Protein AF-A0AA42SRY4-F1 (afdb_monomer_lite)

pLDDT: mean 81.57, std 10.04, range [43.62, 95.0]

Sequence (156 aa):
MLKNLSLTLKLSLLPAVALLGLLLFVVYTSVQLAANDARLDTLENNSFPTLEKADAVNFQFSRLPGMLNSAVAAGELATLDEARKVLADIADLQQALQPLTRANQARAGELDDWRQAIARYADNALSASEQLIKGSAGFDDLRPSLDRMASDLEAA

Structure (mmCIF, N/CA/C/O backbone):
data_AF-A0AA42SRY4-F1
#
_entry.id   AF-A0AA42SRY4-F1
#
loop_
_atom_site.group_PDB
_atom_site.id
_atom_site.type_symbol
_atom_site.label_atom_id
_atom_site.label_alt_id
_atom_site.label_comp_id
_atom_site.label_asym_id
_atom_site.label_entity_id
_atom_site.label_seq_id
_atom_site.pdbx_PDB_ins_code
_atom_site.Cartn_x
_atom_site.Cartn_y
_atom_site.Cartn_z
_atom_site.occupancy
_atom_site.B_iso_or_equiv
_atom_site.auth_seq_id
_atom_site.auth_comp_id
_atom_site.auth_asym_id
_atom_site.auth_atom_id
_atom_site.pdbx_PDB_model_num
ATOM 1 N N . MET A 1 1 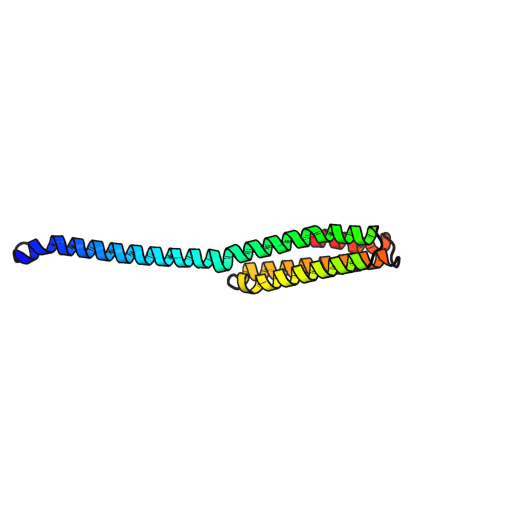? -46.952 -8.342 50.547 1.00 52.34 1 MET A N 1
ATOM 2 C CA . MET A 1 1 ? -46.195 -8.011 51.780 1.00 52.34 1 MET A CA 1
ATOM 3 C C . MET A 1 1 ? -45.811 -6.519 51.891 1.00 52.34 1 MET A C 1
ATOM 5 O O . MET A 1 1 ? -44.854 -6.196 52.571 1.00 52.34 1 MET A O 1
ATOM 9 N N . LEU A 1 2 ? -46.588 -5.579 51.322 1.00 57.81 2 LEU A N 1
ATOM 10 C CA . LEU A 1 2 ? -46.291 -4.126 51.366 1.00 57.81 2 LEU A CA 1
ATOM 11 C C . LEU A 1 2 ? -47.102 -3.345 52.427 1.00 57.81 2 LEU A C 1
ATOM 13 O O . LEU A 1 2 ? -46.989 -2.124 52.541 1.00 57.81 2 LEU A O 1
ATOM 17 N N . LYS A 1 3 ? -47.958 -4.034 53.197 1.00 59.62 3 LYS A N 1
ATOM 18 C CA . LYS A 1 3 ? -48.914 -3.394 54.118 1.00 59.62 3 LYS A CA 1
ATOM 19 C C . LYS A 1 3 ? -48.260 -2.792 55.373 1.00 59.62 3 LYS A C 1
ATOM 21 O O . LYS A 1 3 ? -48.799 -1.816 55.879 1.00 59.62 3 LYS A O 1
ATOM 26 N N . ASN A 1 4 ? -47.075 -3.265 55.778 1.00 66.19 4 ASN A N 1
ATOM 27 C CA . ASN A 1 4 ? -46.402 -2.851 57.023 1.00 66.19 4 ASN A CA 1
ATOM 28 C C . ASN A 1 4 ? -45.227 -1.867 56.820 1.00 66.19 4 ASN A C 1
ATOM 30 O O . ASN A 1 4 ? -44.470 -1.626 57.754 1.00 66.19 4 ASN A O 1
ATOM 34 N N . LEU A 1 5 ? -45.046 -1.301 55.620 1.00 64.94 5 LEU A N 1
ATOM 35 C CA . LEU A 1 5 ? -44.028 -0.267 55.388 1.00 64.94 5 LEU A CA 1
ATOM 36 C C . LEU A 1 5 ? -44.473 1.090 55.960 1.00 64.94 5 LEU A C 1
ATOM 38 O O . LEU A 1 5 ? -45.617 1.504 55.736 1.00 64.94 5 LEU A O 1
ATOM 42 N N . SER A 1 6 ? -43.550 1.794 56.627 1.00 73.38 6 SER A N 1
ATOM 43 C CA . SER A 1 6 ? -43.764 3.149 57.150 1.00 73.38 6 SER A CA 1
ATOM 44 C C . SER A 1 6 ? -44.149 4.127 56.030 1.00 73.38 6 SER A C 1
ATOM 46 O O . SER A 1 6 ? -43.713 3.995 54.883 1.00 73.38 6 SER A O 1
ATOM 48 N N . LEU A 1 7 ? -44.996 5.111 56.350 1.00 74.06 7 LEU A N 1
ATOM 49 C CA . LEU A 1 7 ? -45.528 6.087 55.387 1.00 74.06 7 LEU A CA 1
ATOM 50 C C . LEU A 1 7 ? -44.406 6.826 54.632 1.00 74.06 7 LEU A C 1
ATOM 52 O O . LEU A 1 7 ? -44.512 7.067 53.432 1.00 74.06 7 LEU A O 1
ATOM 56 N N . THR A 1 8 ? -43.297 7.095 55.321 1.00 75.62 8 THR A N 1
ATOM 57 C CA . THR A 1 8 ? -42.084 7.728 54.792 1.00 75.62 8 THR A CA 1
ATOM 58 C C . THR A 1 8 ? -41.428 6.907 53.686 1.00 75.62 8 THR A C 1
ATOM 60 O O . THR A 1 8 ? -41.009 7.467 52.679 1.00 75.62 8 THR A O 1
ATOM 63 N N . LEU A 1 9 ? -41.387 5.578 53.835 1.00 75.38 9 LEU A N 1
ATOM 64 C CA . LEU A 1 9 ? -40.797 4.676 52.844 1.00 75.38 9 LEU A CA 1
ATOM 65 C C . LEU A 1 9 ? -41.689 4.525 51.602 1.00 75.38 9 LEU A C 1
ATOM 67 O O . LEU A 1 9 ? -41.193 4.343 50.496 1.00 75.38 9 LEU A O 1
ATOM 71 N N . LYS A 1 10 ? -43.013 4.643 51.764 1.00 77.44 10 LYS A N 1
ATOM 72 C CA . LYS A 1 10 ? -43.957 4.679 50.634 1.00 77.44 10 LYS A CA 1
ATOM 73 C C . LYS A 1 10 ? -43.839 5.981 49.839 1.00 77.44 10 LYS A C 1
ATOM 75 O O . LYS A 1 10 ? -43.901 5.934 48.615 1.00 77.44 10 LYS A O 1
ATOM 80 N N . LEU A 1 11 ? -43.636 7.117 50.517 1.00 80.62 11 LEU A N 1
ATOM 81 C CA . LEU A 1 11 ? -43.434 8.412 49.858 1.00 80.62 11 LEU A CA 1
ATOM 82 C C . LEU A 1 11 ? -42.064 8.526 49.174 1.00 80.62 11 LEU A C 1
ATOM 84 O O . LEU A 1 11 ? -41.978 9.118 48.102 1.00 80.62 11 LEU A O 1
ATOM 88 N N . SER A 1 12 ? -41.000 7.958 49.754 1.00 84.62 12 SER A N 1
ATOM 89 C CA . SER A 1 12 ? -39.652 8.028 49.171 1.00 84.62 12 SER A CA 1
ATOM 90 C C . SER A 1 12 ? -39.417 7.041 48.023 1.00 84.62 12 SER A C 1
ATOM 92 O O . SER A 1 12 ? -38.455 7.200 47.274 1.00 84.62 12 SER A O 1
ATOM 94 N N . LEU A 1 13 ? -40.299 6.053 47.839 1.00 85.12 13 LEU A N 1
ATOM 95 C CA . LEU A 1 13 ? -40.154 5.019 46.812 1.00 85.12 13 LEU A CA 1
ATOM 96 C C . LEU A 1 13 ? -40.166 5.598 45.390 1.00 85.12 13 LEU A C 1
ATOM 98 O O . LEU A 1 13 ? -39.357 5.215 44.554 1.00 85.12 13 LEU A O 1
ATOM 102 N N . LEU A 1 14 ? -41.072 6.540 45.129 1.00 84.31 14 LEU A N 1
ATOM 103 C CA . LEU A 1 14 ? -41.239 7.186 43.826 1.00 84.31 14 LEU A CA 1
ATOM 104 C C . LEU A 1 14 ? -39.975 7.954 43.389 1.00 84.31 14 LEU A C 1
ATOM 106 O O . LEU A 1 14 ? -39.443 7.648 42.319 1.00 84.31 14 LEU A O 1
ATOM 110 N N . PRO A 1 15 ? -39.428 8.883 44.202 1.00 87.94 15 PRO A N 1
ATOM 111 C CA . PRO A 1 15 ? -38.173 9.549 43.867 1.00 87.94 15 PRO A CA 1
ATOM 112 C C . PRO A 1 15 ? -36.971 8.594 43.872 1.00 87.94 15 PRO A C 1
ATOM 114 O O . PRO A 1 15 ? -36.076 8.763 43.050 1.00 87.94 15 PRO A O 1
ATOM 117 N N . ALA A 1 16 ? -36.950 7.559 44.721 1.00 87.56 16 ALA A N 1
ATOM 118 C CA . ALA A 1 16 ? -35.878 6.562 44.705 1.00 87.56 16 ALA A CA 1
ATOM 119 C C . ALA A 1 16 ? -35.841 5.769 43.388 1.00 87.56 16 ALA A C 1
ATOM 121 O O . ALA A 1 16 ? -34.770 5.591 42.815 1.00 87.56 16 ALA A O 1
ATOM 122 N N . VAL A 1 17 ? -37.000 5.343 42.873 1.00 91.75 17 VAL A N 1
ATOM 123 C CA . VAL A 1 17 ? -37.107 4.663 41.571 1.00 91.75 17 VAL A CA 1
ATOM 124 C C . VAL A 1 17 ? -36.717 5.603 40.430 1.00 91.75 17 VAL A C 1
ATOM 126 O O . VAL A 1 17 ? -36.002 5.183 39.523 1.00 91.75 17 VAL A O 1
ATOM 129 N N . ALA A 1 18 ? -37.119 6.876 40.489 1.00 91.69 18 ALA A N 1
ATOM 130 C CA . ALA A 1 18 ? -36.719 7.874 39.499 1.00 91.69 18 ALA A CA 1
ATOM 131 C C . ALA A 1 18 ? -35.194 8.088 39.475 1.00 91.69 18 ALA A C 1
ATOM 133 O O . ALA A 1 18 ? -34.594 8.104 38.402 1.00 91.69 18 ALA A O 1
ATOM 134 N N . LEU A 1 19 ? -34.553 8.182 40.646 1.00 94.12 19 LEU A N 1
ATOM 135 C CA . LEU A 1 19 ? -33.095 8.281 40.764 1.00 94.12 19 LEU A CA 1
ATOM 136 C C . LEU A 1 19 ? -32.389 7.028 40.237 1.00 94.12 19 LEU A C 1
ATOM 138 O O . LEU A 1 19 ? -31.380 7.140 39.549 1.00 94.12 19 LEU A O 1
ATOM 142 N N . LEU A 1 20 ? -32.934 5.843 40.515 1.00 93.31 20 LEU A N 1
ATOM 143 C CA . LEU A 1 20 ? -32.408 4.578 39.998 1.00 93.31 20 LEU A CA 1
ATOM 144 C C . LEU A 1 20 ? -32.498 4.510 38.469 1.00 93.31 20 LEU A C 1
ATOM 146 O O . LEU A 1 20 ? -31.530 4.135 37.813 1.00 93.31 20 LEU A O 1
ATOM 150 N N . GLY A 1 21 ? -33.635 4.919 37.899 1.00 92.00 21 GLY A N 1
ATOM 151 C CA . GLY A 1 21 ? -33.826 5.000 36.452 1.00 92.00 21 GLY A CA 1
ATOM 152 C C . GLY A 1 21 ? -32.872 5.996 35.795 1.00 92.00 21 GLY A C 1
ATOM 153 O O . GLY A 1 21 ? -32.255 5.672 34.783 1.00 92.00 21 GLY A O 1
ATOM 154 N N . LEU A 1 22 ? -32.687 7.170 36.405 1.00 94.44 22 LEU A N 1
ATOM 155 C CA . LEU A 1 22 ? -31.712 8.162 35.952 1.00 94.44 22 LEU A CA 1
ATOM 156 C C . LEU A 1 22 ? -30.287 7.595 35.977 1.00 94.44 22 LEU A C 1
ATOM 158 O O . LEU A 1 22 ? -29.549 7.752 35.011 1.00 94.44 22 LEU A O 1
ATOM 162 N N . LEU A 1 23 ? -29.907 6.908 37.055 1.00 95.00 23 LEU A N 1
ATOM 163 C CA . LEU A 1 23 ? -28.573 6.331 37.204 1.00 95.00 23 LEU A CA 1
ATOM 164 C C . LEU A 1 23 ? -28.315 5.252 36.145 1.00 95.00 23 LEU A C 1
ATOM 166 O O . LEU A 1 23 ? -27.280 5.282 35.482 1.00 95.00 23 LEU A O 1
ATOM 170 N N . LEU A 1 24 ? -29.278 4.353 35.921 1.00 93.38 24 LEU A N 1
ATOM 171 C CA . LEU A 1 24 ? -29.200 3.348 34.857 1.00 93.38 24 LEU A CA 1
ATOM 172 C C . LEU A 1 24 ? -29.102 3.987 33.469 1.00 93.38 24 LEU A C 1
ATOM 174 O O . LEU A 1 24 ? -28.278 3.562 32.663 1.00 93.38 24 LEU A O 1
ATOM 178 N N . PHE A 1 25 ? -29.898 5.024 33.201 1.00 92.62 25 PHE A N 1
ATOM 179 C CA . PHE A 1 25 ? -29.857 5.752 31.936 1.00 92.62 25 PHE A CA 1
ATOM 180 C C . PHE A 1 25 ? -28.493 6.411 31.699 1.00 92.62 25 PHE A C 1
ATOM 182 O O . PHE A 1 25 ? -27.928 6.274 30.615 1.00 92.62 25 PHE A O 1
ATOM 189 N N . VAL A 1 26 ? -27.928 7.074 32.711 1.00 92.75 26 VAL A N 1
ATOM 190 C CA . VAL A 1 26 ? -26.607 7.713 32.622 1.00 92.75 26 VAL A CA 1
ATOM 191 C C . VAL A 1 26 ? -25.513 6.675 32.388 1.00 92.75 26 VAL A C 1
ATOM 193 O O . VAL A 1 26 ? -24.686 6.866 31.501 1.00 92.75 26 VAL A O 1
ATOM 196 N N . VAL A 1 27 ? -25.521 5.560 33.125 1.00 91.62 27 VAL A N 1
ATOM 197 C CA . VAL A 1 27 ? -24.535 4.482 32.942 1.00 91.62 27 VAL A CA 1
ATOM 198 C C . VAL A 1 27 ? -24.632 3.892 31.538 1.00 91.62 27 VAL A C 1
ATOM 200 O O . VAL A 1 27 ? -23.618 3.795 30.852 1.00 91.62 27 VAL A O 1
ATOM 203 N N . TYR A 1 28 ? -25.841 3.549 31.088 1.00 91.88 28 TYR A N 1
ATOM 204 C CA . TYR A 1 28 ? -26.062 3.006 29.749 1.00 91.88 28 TYR A CA 1
ATOM 205 C C . TYR A 1 28 ? -25.574 3.968 28.661 1.00 91.88 28 TYR A C 1
ATOM 207 O O . TYR A 1 28 ? -24.812 3.576 27.779 1.00 91.88 28 TYR A O 1
ATOM 215 N N . THR A 1 29 ? -25.954 5.243 28.760 1.00 87.38 29 THR A N 1
ATOM 216 C CA . THR A 1 29 ? -25.566 6.269 27.785 1.00 87.38 29 THR A CA 1
ATOM 217 C C . THR A 1 29 ? -24.055 6.494 27.790 1.00 87.38 29 THR A C 1
ATOM 219 O O . THR A 1 29 ? -23.460 6.601 26.726 1.00 87.38 29 THR A O 1
ATOM 222 N N . SER A 1 30 ? -23.417 6.500 28.963 1.00 84.44 30 SER A N 1
ATOM 223 C CA . SER A 1 30 ? -21.966 6.673 29.100 1.00 84.44 30 SER A CA 1
ATOM 224 C C . SER A 1 30 ? -21.184 5.522 28.456 1.00 84.44 30 SER A C 1
ATOM 226 O O . SER A 1 30 ? -20.250 5.757 27.692 1.00 84.44 30 SER A O 1
ATOM 228 N N . VAL A 1 31 ? -21.617 4.273 28.672 1.00 84.62 31 VAL A N 1
ATOM 229 C CA . VAL A 1 31 ? -21.027 3.097 28.005 1.00 84.62 31 VAL A CA 1
ATOM 230 C C . VAL A 1 31 ? -21.211 3.179 26.489 1.00 84.62 31 VAL A C 1
ATOM 232 O O . VAL A 1 31 ? -20.280 2.894 25.736 1.00 84.62 31 VAL A O 1
ATOM 235 N N . GLN A 1 32 ? -22.394 3.592 26.031 1.00 81.94 32 GLN A N 1
ATOM 236 C CA . GLN A 1 32 ? -22.676 3.713 24.604 1.00 81.94 32 GLN A CA 1
ATOM 237 C C . GLN A 1 32 ? -21.838 4.812 23.942 1.00 81.94 32 GLN A C 1
ATOM 239 O O . GLN A 1 32 ? -21.374 4.625 22.817 1.00 81.94 32 GLN A O 1
ATOM 244 N N . LEU A 1 33 ? -21.625 5.931 24.637 1.00 77.00 33 LEU A N 1
ATOM 245 C CA . LEU A 1 33 ? -20.815 7.046 24.157 1.00 77.00 33 LEU A CA 1
ATOM 246 C C . LEU A 1 33 ? -19.340 6.641 24.058 1.00 77.00 33 LEU A C 1
ATOM 248 O O . LEU A 1 33 ? -18.743 6.803 23.000 1.00 77.00 33 LEU A O 1
ATOM 252 N N . ALA A 1 34 ? -18.804 5.978 25.088 1.00 70.81 34 ALA A N 1
ATOM 253 C CA . ALA A 1 34 ? -17.436 5.457 25.083 1.00 70.81 34 ALA A CA 1
ATOM 254 C C . ALA A 1 34 ? -17.191 4.439 23.952 1.00 70.81 34 ALA A C 1
ATOM 256 O O . ALA A 1 34 ? -16.136 4.439 23.318 1.00 70.81 34 ALA A O 1
ATOM 257 N N . ALA A 1 35 ? -18.176 3.585 23.657 1.00 72.38 35 ALA A N 1
ATOM 258 C CA . ALA A 1 35 ? -18.096 2.659 22.528 1.00 72.38 35 ALA A CA 1
ATOM 259 C C . ALA A 1 35 ? -18.109 3.379 21.169 1.00 72.38 35 ALA A C 1
ATOM 261 O O . ALA A 1 35 ? -17.532 2.878 20.204 1.00 72.38 35 ALA A O 1
ATOM 262 N N . ASN A 1 36 ? -18.777 4.530 21.077 1.00 70.69 36 ASN A N 1
ATOM 263 C CA . ASN A 1 36 ? -18.827 5.331 19.860 1.00 70.69 36 ASN A CA 1
ATOM 264 C C . ASN A 1 36 ? -17.520 6.108 19.649 1.00 70.69 36 ASN A C 1
ATOM 266 O O . ASN A 1 36 ? -16.991 6.103 18.540 1.00 70.69 36 ASN A O 1
ATOM 270 N N . ASP A 1 37 ? -16.958 6.673 20.718 1.00 65.38 37 ASP A N 1
ATOM 271 C CA . ASP A 1 37 ? -15.652 7.339 20.694 1.00 65.38 37 ASP A CA 1
ATOM 272 C C . ASP A 1 37 ? -14.550 6.370 20.247 1.00 65.38 37 ASP A C 1
ATOM 274 O O . ASP A 1 37 ? -13.776 6.689 19.350 1.00 65.38 37 ASP A O 1
ATOM 278 N N . ALA A 1 38 ? -14.545 5.135 20.762 1.00 68.12 38 ALA A N 1
ATOM 279 C CA . ALA A 1 38 ? -13.597 4.103 20.332 1.00 68.12 38 ALA A CA 1
ATOM 280 C C . ALA A 1 38 ? -13.724 3.743 18.835 1.00 68.12 38 ALA A C 1
ATOM 282 O O . ALA A 1 38 ? -12.731 3.435 18.169 1.00 68.12 38 ALA A O 1
ATOM 283 N N . ARG A 1 39 ? -14.945 3.777 18.280 1.00 66.94 39 ARG A N 1
ATOM 284 C CA . ARG A 1 39 ? -15.172 3.550 16.843 1.00 66.94 39 ARG A CA 1
ATOM 285 C C . ARG A 1 39 ? -14.674 4.716 16.001 1.00 66.94 39 ARG A C 1
ATOM 287 O O . ARG A 1 39 ? -14.068 4.466 14.965 1.00 66.94 39 ARG A O 1
ATOM 294 N N . LEU A 1 40 ? -14.929 5.951 16.431 1.00 69.62 40 LEU A N 1
ATOM 295 C CA . LEU A 1 40 ? -14.451 7.154 15.748 1.00 69.62 40 LEU A C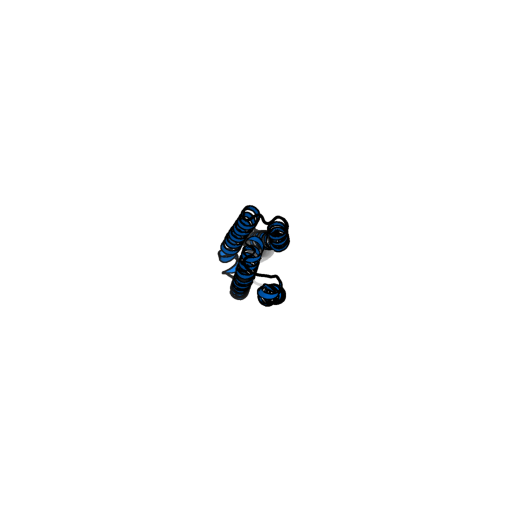A 1
ATOM 296 C C . LEU A 1 40 ? -12.922 7.213 15.748 1.00 69.62 40 LEU A C 1
ATOM 298 O O . LEU A 1 40 ? -12.337 7.408 14.689 1.00 69.62 40 LEU A O 1
ATOM 302 N N . ASP A 1 41 ? -12.292 6.909 16.882 1.00 73.56 41 ASP A N 1
ATOM 303 C CA . ASP A 1 41 ? -10.835 6.829 17.019 1.00 73.56 41 ASP A CA 1
ATOM 304 C C . ASP A 1 41 ? -10.223 5.782 16.071 1.00 73.56 41 ASP A C 1
ATOM 306 O O . ASP A 1 41 ? -9.271 6.052 15.342 1.00 73.56 41 ASP A O 1
ATOM 310 N N . THR A 1 42 ? -10.837 4.597 15.974 1.00 69.31 42 THR A N 1
ATOM 311 C CA . THR A 1 42 ? -10.407 3.557 15.018 1.00 69.31 42 THR A CA 1
ATOM 312 C C . THR A 1 42 ? -10.590 3.995 13.556 1.00 69.31 42 THR A C 1
ATOM 314 O O . THR A 1 42 ? -9.821 3.604 12.668 1.00 69.31 42 THR A O 1
ATOM 317 N N . LEU A 1 43 ? -11.627 4.784 13.272 1.00 58.53 43 LEU A N 1
ATOM 318 C CA . LEU A 1 43 ? -11.900 5.280 11.928 1.00 58.53 43 LEU A CA 1
ATOM 319 C C . LEU A 1 43 ? -10.864 6.337 11.522 1.00 58.53 43 LEU A C 1
ATOM 321 O O . LEU A 1 43 ? -10.267 6.214 10.454 1.00 58.53 43 LEU A O 1
ATOM 325 N N . GLU A 1 44 ? -10.618 7.309 12.401 1.00 65.06 44 GLU A N 1
ATOM 326 C CA . GLU A 1 44 ? -9.677 8.418 12.226 1.00 65.06 44 GLU A CA 1
ATOM 327 C C . GLU A 1 44 ? -8.225 7.941 12.149 1.00 65.06 44 GLU A C 1
ATOM 329 O O . GLU A 1 44 ? -7.509 8.298 11.218 1.00 65.06 44 GLU A O 1
ATOM 334 N N . ASN A 1 45 ? -7.800 7.080 13.074 1.00 75.88 45 ASN A N 1
ATOM 335 C CA . ASN A 1 45 ? -6.385 6.742 13.235 1.00 75.88 45 ASN A CA 1
ATOM 336 C C . ASN A 1 45 ? -5.947 5.473 12.499 1.00 75.88 45 ASN A C 1
ATOM 338 O O . ASN A 1 45 ? -4.753 5.173 12.447 1.00 75.88 45 ASN A O 1
ATOM 342 N N . ASN A 1 46 ? -6.881 4.715 11.920 1.00 74.94 46 ASN A N 1
ATOM 343 C CA . ASN A 1 46 ? -6.546 3.481 11.214 1.00 74.94 46 ASN A CA 1
ATOM 344 C C . ASN A 1 46 ? -7.237 3.374 9.851 1.00 74.94 46 ASN A C 1
ATOM 346 O O . ASN A 1 46 ? -6.569 3.250 8.825 1.00 74.94 46 ASN A O 1
ATOM 350 N N . SER A 1 47 ? -8.567 3.484 9.801 1.00 76.38 47 SER A N 1
ATOM 351 C CA . SER A 1 47 ? -9.320 3.189 8.571 1.00 76.38 47 SER A CA 1
ATOM 352 C C . SER A 1 47 ? -9.129 4.236 7.468 1.00 76.38 47 SER A C 1
ATOM 354 O O . SER A 1 47 ? -8.828 3.860 6.335 1.00 76.38 47 SER A O 1
ATOM 356 N N . PHE A 1 48 ? -9.259 5.531 7.784 1.00 78.81 48 PHE A N 1
ATOM 357 C CA . PHE A 1 48 ? -9.052 6.604 6.802 1.00 78.81 48 PHE A CA 1
ATOM 358 C C . PHE A 1 48 ? -7.606 6.667 6.287 1.00 78.81 48 PHE A C 1
ATOM 360 O O . PHE A 1 48 ? -7.433 6.629 5.068 1.00 78.81 48 PHE A O 1
ATOM 367 N N . PRO A 1 49 ? -6.566 6.650 7.148 1.00 80.81 49 PRO A N 1
ATOM 368 C CA . PRO A 1 49 ? -5.180 6.658 6.683 1.00 80.81 49 PRO A CA 1
ATOM 369 C C . PRO A 1 49 ? -4.821 5.424 5.851 1.00 80.81 49 PRO A C 1
ATOM 371 O O . PRO A 1 49 ? -4.020 5.520 4.924 1.00 80.81 49 PRO A O 1
ATOM 374 N N . THR A 1 50 ? -5.406 4.258 6.159 1.00 80.38 50 THR A N 1
ATOM 375 C CA . THR A 1 50 ? -5.205 3.041 5.355 1.00 80.38 50 THR A CA 1
ATOM 376 C C . THR A 1 50 ? -5.766 3.222 3.951 1.00 80.38 50 THR A C 1
ATOM 378 O O . THR A 1 50 ? -5.084 2.906 2.979 1.00 80.38 50 THR A O 1
ATOM 381 N N . LEU A 1 51 ? -6.992 3.738 3.838 1.00 83.62 51 LEU A N 1
ATOM 382 C CA . LEU A 1 51 ? -7.648 3.936 2.548 1.00 83.62 51 LEU A CA 1
ATOM 383 C C . LEU A 1 51 ? -6.919 4.984 1.701 1.00 83.62 51 LEU A C 1
ATOM 385 O O . LEU A 1 51 ? -6.638 4.729 0.537 1.00 83.62 51 LEU A O 1
ATOM 389 N N . GLU A 1 52 ? -6.554 6.119 2.298 1.00 84.69 52 GLU A N 1
ATOM 390 C CA . GLU A 1 52 ? -5.804 7.183 1.622 1.00 84.69 52 GLU A CA 1
ATOM 391 C C . GLU A 1 52 ? -4.468 6.671 1.064 1.00 84.69 52 GLU A C 1
ATOM 393 O O . GLU A 1 52 ? -4.140 6.893 -0.100 1.00 84.69 52 GLU A O 1
ATOM 398 N N . LYS A 1 53 ? -3.698 5.936 1.876 1.00 85.38 53 LYS A N 1
ATOM 399 C CA . LYS A 1 53 ? -2.400 5.398 1.451 1.00 85.38 53 LYS A CA 1
ATOM 400 C C . LYS A 1 53 ? -2.542 4.299 0.402 1.00 85.38 53 LYS A C 1
ATOM 402 O O . LYS A 1 53 ? -1.728 4.247 -0.516 1.00 85.38 53 LYS A O 1
ATOM 407 N N . ALA A 1 54 ? -3.552 3.439 0.517 1.00 84.62 54 ALA A N 1
ATOM 408 C CA . ALA A 1 54 ? -3.824 2.409 -0.482 1.00 84.62 54 ALA A CA 1
ATOM 409 C C . ALA A 1 54 ? -4.214 3.024 -1.835 1.00 84.62 54 ALA A C 1
ATOM 411 O O . ALA A 1 54 ? -3.709 2.595 -2.872 1.00 84.62 54 ALA A O 1
ATOM 412 N N . ASP A 1 55 ? -5.043 4.070 -1.828 1.00 85.31 55 ASP A N 1
ATOM 413 C CA . ASP A 1 55 ? -5.420 4.787 -3.048 1.00 85.31 55 ASP A CA 1
ATOM 414 C C . ASP A 1 55 ? -4.214 5.499 -3.680 1.00 85.31 55 ASP A C 1
ATOM 416 O O . ASP A 1 55 ? -3.998 5.417 -4.890 1.00 85.31 55 ASP A O 1
ATOM 420 N N . ALA A 1 56 ? -3.343 6.096 -2.859 1.00 88.38 56 ALA A N 1
ATOM 421 C CA . ALA A 1 56 ? -2.092 6.682 -3.330 1.00 88.38 56 ALA A CA 1
ATOM 422 C C . ALA A 1 56 ? -1.174 5.644 -4.003 1.00 88.38 56 ALA A C 1
ATOM 424 O O . ALA A 1 56 ? -0.617 5.927 -5.065 1.00 88.38 56 ALA A O 1
ATOM 425 N N . VAL A 1 57 ? -1.041 4.438 -3.433 1.00 86.75 57 VAL A N 1
ATOM 426 C CA . VAL A 1 57 ? -0.288 3.329 -4.052 1.00 86.75 57 VAL A CA 1
ATOM 427 C C . VAL A 1 57 ? -0.890 2.961 -5.405 1.00 86.75 57 VAL A C 1
ATOM 429 O O . VAL A 1 57 ? -0.160 2.880 -6.391 1.00 86.75 57 VAL A O 1
ATOM 432 N N . ASN A 1 58 ? -2.211 2.785 -5.471 1.00 87.38 58 ASN A N 1
ATOM 433 C CA . ASN A 1 58 ? -2.903 2.418 -6.703 1.00 87.38 58 ASN A CA 1
ATOM 434 C C . ASN A 1 58 ? -2.717 3.481 -7.799 1.00 87.38 58 ASN A C 1
ATOM 436 O O . ASN A 1 58 ? -2.343 3.171 -8.932 1.00 87.38 58 ASN A O 1
ATOM 440 N N . PHE A 1 59 ? -2.893 4.755 -7.449 1.00 88.38 59 PHE A N 1
ATOM 441 C CA . PHE A 1 59 ? -2.686 5.863 -8.372 1.00 88.38 59 PHE A CA 1
ATOM 442 C C . PHE A 1 59 ? -1.241 5.923 -8.884 1.00 88.38 59 PHE A C 1
ATOM 444 O O . PHE A 1 59 ? -1.021 6.033 -10.090 1.00 88.38 59 PHE A O 1
ATOM 451 N N . GLN A 1 60 ? -0.249 5.801 -7.999 1.00 88.06 60 GLN A N 1
ATOM 452 C CA . GLN A 1 60 ? 1.166 5.793 -8.379 1.00 88.06 60 GLN A CA 1
ATOM 453 C C . GLN A 1 60 ? 1.494 4.624 -9.313 1.00 88.06 60 GLN A C 1
ATOM 455 O O . GLN A 1 60 ? 2.082 4.825 -10.377 1.00 88.06 60 GLN A O 1
ATOM 460 N N . PHE A 1 61 ? 1.045 3.420 -8.957 1.00 87.94 61 PHE A N 1
ATOM 461 C CA . PHE A 1 61 ? 1.279 2.217 -9.744 1.00 87.94 61 PHE A CA 1
ATOM 462 C C . PHE A 1 61 ? 0.635 2.298 -11.134 1.00 87.94 61 PHE A C 1
ATOM 464 O O . PHE A 1 61 ? 1.283 1.966 -12.124 1.00 87.94 61 PHE A O 1
ATOM 471 N N . SER A 1 62 ? -0.583 2.841 -11.247 1.00 87.75 62 SER A N 1
ATOM 472 C CA . SER A 1 62 ? -1.288 2.966 -12.533 1.00 87.75 62 SER A CA 1
ATOM 473 C C . SER A 1 62 ? -0.558 3.835 -13.570 1.00 87.75 62 SER A C 1
ATOM 475 O O . SER A 1 62 ? -0.773 3.688 -14.774 1.00 87.75 62 SER A O 1
ATOM 477 N N . ARG A 1 63 ? 0.331 4.733 -13.121 1.00 88.38 63 ARG A N 1
ATOM 478 C CA . ARG A 1 63 ? 1.120 5.614 -13.997 1.00 88.38 63 ARG A CA 1
ATOM 479 C C . ARG A 1 63 ? 2.389 4.952 -14.520 1.00 88.38 63 ARG A C 1
ATOM 481 O O . ARG A 1 63 ? 2.883 5.335 -15.582 1.00 88.38 63 ARG A O 1
ATOM 488 N N . LEU A 1 64 ? 2.897 3.949 -13.807 1.00 87.94 64 LEU A N 1
ATOM 489 C CA . LEU A 1 64 ? 4.180 3.316 -14.090 1.00 87.94 64 LEU A CA 1
ATOM 490 C C . LEU A 1 64 ? 4.261 2.697 -15.503 1.00 87.94 64 LEU A C 1
ATOM 492 O O . LEU A 1 64 ? 5.241 2.978 -16.193 1.00 87.94 64 LEU A O 1
ATOM 496 N N . PRO A 1 65 ? 3.255 1.947 -16.009 1.00 86.06 65 PRO A N 1
ATOM 497 C CA . PRO A 1 65 ? 3.294 1.420 -17.378 1.00 86.06 65 PRO A CA 1
ATOM 498 C C . PRO A 1 65 ? 3.429 2.523 -18.438 1.00 86.06 65 PRO A C 1
ATOM 500 O O . PRO A 1 65 ? 4.196 2.387 -19.390 1.00 86.06 65 PRO A O 1
ATOM 503 N N . GLY A 1 66 ? 2.719 3.642 -18.254 1.00 85.56 66 GLY A N 1
ATOM 504 C CA . GLY A 1 66 ? 2.779 4.789 -19.161 1.00 85.56 66 GLY A CA 1
ATOM 505 C C . GLY A 1 66 ? 4.156 5.454 -19.171 1.00 85.56 66 GLY A C 1
ATOM 506 O O . GLY A 1 66 ? 4.677 5.773 -20.240 1.00 85.56 66 GLY A O 1
ATOM 507 N N . MET A 1 67 ? 4.775 5.604 -17.996 1.00 87.81 67 MET A N 1
ATOM 508 C CA . MET A 1 67 ? 6.128 6.155 -17.864 1.00 87.81 67 MET A CA 1
ATOM 509 C C . MET A 1 67 ? 7.179 5.261 -18.523 1.00 87.81 67 MET A C 1
ATOM 511 O O . MET A 1 67 ? 8.029 5.760 -19.257 1.00 87.81 67 MET A O 1
ATOM 515 N N . LEU A 1 68 ? 7.095 3.943 -18.322 1.00 87.38 68 LEU A N 1
ATOM 516 C CA . LEU A 1 68 ? 8.014 2.983 -18.938 1.00 87.38 68 LEU A CA 1
ATOM 517 C C . LEU A 1 68 ? 7.890 2.978 -20.464 1.00 87.38 68 LEU A C 1
ATOM 519 O O . LEU A 1 68 ? 8.898 3.047 -21.164 1.00 87.38 68 LEU A O 1
ATOM 523 N N . ASN A 1 69 ? 6.662 2.988 -20.989 1.00 87.19 69 ASN A N 1
ATOM 524 C CA . ASN A 1 69 ? 6.436 3.080 -22.428 1.00 87.19 69 ASN A CA 1
ATOM 525 C C . ASN A 1 69 ? 6.981 4.396 -23.009 1.00 87.19 69 ASN A C 1
ATOM 527 O O . ASN A 1 69 ? 7.613 4.392 -24.063 1.00 87.19 69 ASN A O 1
ATOM 531 N N . SER A 1 70 ? 6.788 5.517 -22.305 1.00 86.62 70 SER A N 1
ATOM 532 C CA . SER A 1 70 ? 7.356 6.807 -22.707 1.00 86.62 70 SER A CA 1
ATOM 533 C C . SER A 1 70 ? 8.887 6.790 -22.701 1.00 86.62 70 SER A C 1
ATOM 535 O O . SER A 1 70 ? 9.494 7.316 -23.630 1.00 86.62 70 SER A O 1
ATOM 537 N N . ALA A 1 71 ? 9.515 6.174 -21.694 1.00 87.06 71 ALA A N 1
ATOM 538 C CA . ALA A 1 71 ? 10.970 6.057 -21.600 1.00 87.06 71 ALA A CA 1
ATOM 539 C C . ALA A 1 71 ? 11.550 5.242 -22.765 1.00 87.06 71 ALA A C 1
ATOM 541 O O . ALA A 1 71 ? 12.535 5.646 -23.379 1.00 87.06 71 ALA A O 1
ATOM 542 N N . VAL A 1 72 ? 10.904 4.123 -23.108 1.00 86.69 72 VAL A N 1
ATOM 543 C CA . VAL A 1 72 ? 11.287 3.284 -24.252 1.00 86.69 72 VAL A CA 1
ATOM 544 C C . VAL A 1 72 ? 11.095 4.027 -25.573 1.00 86.69 72 VAL A C 1
ATOM 546 O O . VAL A 1 72 ? 11.996 4.016 -26.406 1.00 86.69 72 VAL A O 1
ATOM 549 N N . ALA A 1 73 ? 9.958 4.701 -25.763 1.00 85.94 73 ALA A N 1
ATOM 550 C CA . ALA A 1 73 ? 9.663 5.436 -26.993 1.00 85.94 73 ALA A CA 1
ATOM 551 C C . ALA A 1 73 ? 10.612 6.625 -27.220 1.00 85.94 73 ALA A C 1
ATOM 553 O O . ALA A 1 73 ? 10.991 6.896 -28.358 1.00 85.94 73 ALA A O 1
ATOM 554 N N . ALA A 1 74 ? 11.001 7.321 -26.148 1.00 86.62 74 ALA A N 1
ATOM 555 C CA . ALA A 1 74 ? 11.965 8.417 -26.201 1.00 86.62 74 ALA A CA 1
ATOM 556 C C . ALA A 1 74 ? 13.424 7.930 -26.271 1.00 86.62 74 ALA A C 1
ATOM 558 O O . ALA A 1 74 ? 14.299 8.678 -26.702 1.00 86.62 74 ALA A O 1
ATOM 559 N N . GLY A 1 75 ? 13.703 6.690 -25.853 1.00 84.44 75 GLY A N 1
ATOM 560 C CA . GLY A 1 75 ? 15.069 6.181 -25.713 1.00 84.44 75 GLY A CA 1
ATOM 561 C C . GLY A 1 75 ? 15.847 6.857 -24.576 1.00 84.44 75 GLY A C 1
ATOM 562 O O . GLY A 1 75 ? 17.077 6.867 -24.582 1.00 84.44 75 GLY A O 1
ATOM 563 N N . GLU A 1 76 ? 15.150 7.453 -23.606 1.00 87.38 76 GLU A N 1
ATOM 564 C CA . GLU A 1 76 ? 15.751 8.269 -22.553 1.00 87.38 76 GLU A CA 1
ATOM 565 C C . GLU A 1 76 ? 15.880 7.481 -21.244 1.00 87.38 76 GLU A C 1
ATOM 567 O O . GLU A 1 76 ? 14.904 7.225 -20.535 1.00 87.38 76 GLU A O 1
ATOM 572 N N . LEU A 1 77 ? 17.120 7.149 -20.867 1.00 85.75 77 LEU A N 1
ATOM 573 C CA . LEU A 1 77 ? 17.410 6.507 -19.576 1.00 85.75 77 LEU A CA 1
ATOM 574 C C . LEU A 1 77 ? 17.015 7.389 -18.378 1.00 85.75 77 LEU A C 1
ATOM 576 O O . LEU A 1 77 ? 16.657 6.864 -17.330 1.00 85.75 77 LEU A O 1
ATOM 580 N N . ALA A 1 78 ? 17.013 8.716 -18.535 1.00 86.38 78 ALA A N 1
ATOM 581 C CA . ALA A 1 78 ? 16.594 9.638 -17.480 1.00 86.38 78 ALA A CA 1
ATOM 582 C C . ALA A 1 78 ? 15.106 9.473 -17.107 1.00 86.38 78 ALA A C 1
ATOM 584 O O . ALA A 1 78 ? 14.756 9.534 -15.929 1.00 86.38 78 ALA A O 1
ATOM 585 N N . THR A 1 79 ? 14.233 9.205 -18.085 1.00 86.25 79 THR A N 1
ATOM 586 C CA . THR A 1 79 ? 12.810 8.909 -17.844 1.00 86.25 79 THR A CA 1
ATOM 587 C C . THR A 1 79 ? 12.634 7.556 -17.150 1.00 86.25 79 THR A C 1
ATOM 589 O O . THR A 1 79 ? 11.753 7.390 -16.306 1.00 86.25 79 THR A O 1
ATOM 592 N N . LEU A 1 80 ? 13.508 6.587 -17.449 1.00 88.06 80 LEU A N 1
ATOM 593 C CA . LEU A 1 80 ? 13.540 5.303 -16.748 1.00 88.06 80 LEU A CA 1
ATOM 594 C C . LEU A 1 80 ? 13.946 5.475 -15.272 1.00 88.06 80 LEU A C 1
ATOM 596 O O . LEU A 1 80 ? 13.364 4.836 -14.396 1.00 88.06 80 LEU A O 1
ATOM 600 N N . ASP A 1 81 ? 14.892 6.369 -14.975 1.00 89.19 81 ASP A N 1
ATOM 601 C CA . ASP A 1 81 ? 15.266 6.710 -13.596 1.00 89.19 81 ASP A CA 1
ATOM 602 C C . ASP A 1 81 ? 14.121 7.390 -12.830 1.00 89.19 81 ASP A C 1
ATOM 604 O O . ASP A 1 81 ? 13.973 7.192 -11.623 1.00 89.19 81 ASP A O 1
ATOM 608 N N . GLU A 1 82 ? 13.271 8.160 -13.509 1.00 90.12 82 GLU A N 1
ATOM 609 C CA . GLU A 1 82 ? 12.062 8.726 -12.905 1.00 90.12 82 GLU A CA 1
ATOM 610 C C . GLU A 1 82 ? 11.044 7.636 -12.538 1.00 90.12 82 GLU A C 1
ATOM 612 O O . GLU A 1 82 ? 10.495 7.651 -11.436 1.00 90.12 82 GLU A O 1
ATOM 617 N N . ALA A 1 83 ? 10.870 6.623 -13.393 1.00 89.31 83 ALA A N 1
ATOM 618 C CA . ALA A 1 83 ? 10.046 5.455 -13.076 1.00 89.31 83 ALA A CA 1
ATOM 619 C C . ALA A 1 83 ? 10.583 4.677 -11.855 1.00 89.31 83 ALA A C 1
ATOM 621 O O . ALA A 1 83 ? 9.801 4.223 -11.017 1.00 89.31 83 ALA A O 1
ATOM 622 N N . ARG A 1 84 ? 11.914 4.580 -11.693 1.00 90.31 84 ARG A N 1
ATOM 623 C CA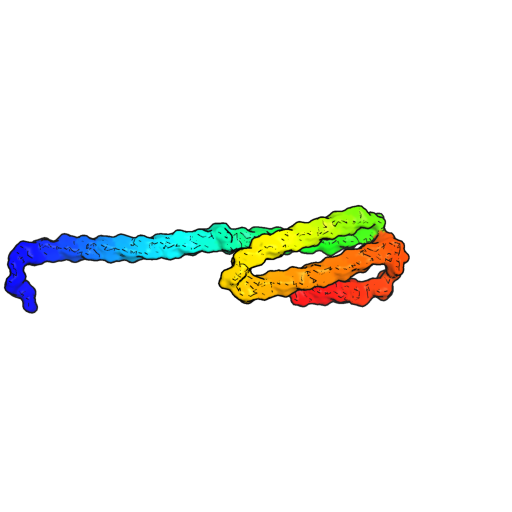 . ARG A 1 84 ? 12.538 3.991 -10.489 1.00 90.31 84 ARG A CA 1
ATOM 624 C C . ARG A 1 84 ? 12.221 4.785 -9.218 1.00 90.31 84 ARG A C 1
ATOM 626 O O . ARG A 1 84 ? 12.022 4.179 -8.169 1.00 90.31 84 ARG A O 1
ATOM 633 N N . LYS A 1 85 ? 12.148 6.118 -9.296 1.00 92.19 85 LYS A N 1
ATOM 634 C CA . LYS A 1 85 ? 11.758 6.960 -8.150 1.00 92.19 85 LYS A CA 1
ATOM 635 C C . LYS A 1 85 ? 10.304 6.731 -7.753 1.00 92.19 85 LYS A C 1
ATOM 637 O O . LYS A 1 85 ? 10.037 6.529 -6.578 1.00 92.19 85 LYS A O 1
ATOM 642 N N . VAL A 1 86 ? 9.392 6.660 -8.724 1.00 91.00 86 VAL A N 1
ATOM 643 C CA . VAL A 1 86 ? 7.976 6.348 -8.457 1.00 91.00 86 VAL A CA 1
ATOM 644 C C . VAL A 1 86 ? 7.821 4.993 -7.760 1.00 91.00 86 VAL A C 1
ATOM 646 O O . VAL A 1 86 ? 7.008 4.851 -6.852 1.00 91.00 86 VAL A O 1
ATOM 649 N N . LEU A 1 87 ? 8.631 4.000 -8.130 1.00 91.12 87 LEU A N 1
ATOM 650 C CA . LEU A 1 87 ? 8.656 2.706 -7.444 1.00 91.12 87 LEU A CA 1
ATOM 651 C C . LEU A 1 87 ? 9.155 2.792 -5.997 1.00 91.12 87 LEU A C 1
ATOM 653 O O . LEU A 1 87 ? 8.603 2.114 -5.131 1.00 91.12 87 LEU A O 1
ATOM 657 N N . ALA A 1 88 ? 10.157 3.628 -5.724 1.00 91.62 88 ALA A N 1
ATOM 658 C CA . ALA A 1 88 ? 10.599 3.892 -4.357 1.00 91.62 88 ALA A CA 1
ATOM 659 C C . ALA A 1 88 ? 9.488 4.568 -3.533 1.00 91.62 88 ALA A C 1
ATOM 661 O O . ALA A 1 88 ? 9.200 4.122 -2.425 1.00 91.62 88 ALA A O 1
ATOM 662 N N . ASP A 1 89 ? 8.784 5.548 -4.108 1.00 91.50 89 ASP A N 1
ATOM 663 C CA . ASP A 1 89 ? 7.646 6.206 -3.454 1.00 91.50 89 ASP A CA 1
ATOM 664 C C . ASP A 1 89 ? 6.512 5.209 -3.138 1.00 91.50 89 ASP A C 1
ATOM 666 O O . ASP A 1 89 ? 5.899 5.261 -2.069 1.00 91.50 89 ASP A O 1
ATOM 670 N N . ILE A 1 90 ? 6.232 4.268 -4.050 1.00 89.62 90 ILE A N 1
ATOM 671 C CA . ILE A 1 90 ? 5.264 3.184 -3.818 1.00 89.62 90 ILE A CA 1
ATOM 672 C C . ILE A 1 90 ? 5.711 2.303 -2.646 1.00 89.62 90 ILE A C 1
ATOM 674 O O . ILE A 1 90 ? 4.890 1.977 -1.785 1.00 89.62 90 ILE A O 1
ATOM 678 N N . ALA A 1 91 ? 6.993 1.936 -2.586 1.00 89.75 91 ALA A N 1
ATOM 679 C CA . ALA A 1 91 ? 7.533 1.127 -1.498 1.00 89.75 91 ALA A CA 1
ATOM 680 C C . ALA A 1 91 ? 7.406 1.839 -0.138 1.00 89.75 91 ALA A C 1
ATOM 682 O O . ALA A 1 91 ? 6.995 1.214 0.843 1.00 89.75 91 ALA A O 1
ATOM 683 N N . ASP A 1 92 ? 7.658 3.149 -0.089 1.00 90.88 92 ASP A N 1
ATOM 684 C CA . ASP A 1 92 ? 7.496 3.964 1.119 1.00 90.88 92 ASP A CA 1
ATOM 685 C C . ASP A 1 92 ? 6.030 4.018 1.580 1.00 90.88 92 ASP A C 1
ATOM 687 O O . ASP A 1 92 ? 5.727 3.860 2.769 1.00 90.88 92 ASP A O 1
ATOM 691 N N . LEU A 1 93 ? 5.086 4.170 0.644 1.00 89.06 93 LEU A N 1
ATOM 692 C CA . LEU A 1 93 ? 3.652 4.129 0.945 1.00 89.06 93 LEU A CA 1
ATOM 693 C C . LEU A 1 93 ? 3.215 2.751 1.469 1.00 89.06 93 LEU A C 1
ATOM 695 O O . LEU A 1 93 ? 2.473 2.673 2.452 1.00 89.06 93 LEU A O 1
ATOM 699 N N . GLN A 1 94 ? 3.711 1.664 0.874 1.00 88.50 94 GLN A N 1
ATOM 700 C CA . GLN A 1 94 ? 3.457 0.298 1.344 1.00 88.50 94 GLN A CA 1
ATOM 701 C C . GLN A 1 94 ? 4.060 0.042 2.731 1.00 88.50 94 GLN A C 1
ATOM 703 O O . GLN A 1 94 ? 3.434 -0.602 3.577 1.00 88.50 94 GLN A O 1
ATOM 708 N N . GLN A 1 95 ? 5.240 0.591 3.020 1.00 88.94 95 GLN A N 1
ATOM 709 C CA . GLN A 1 95 ? 5.837 0.525 4.351 1.00 88.94 95 GLN A CA 1
ATOM 710 C C . GLN A 1 95 ? 5.017 1.314 5.382 1.00 88.94 95 GLN A C 1
A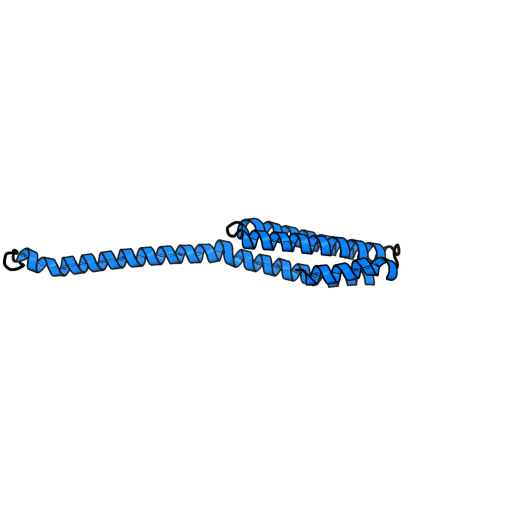TOM 712 O O . GLN A 1 95 ? 4.870 0.875 6.525 1.00 88.94 95 GLN A O 1
ATOM 717 N N . ALA A 1 96 ? 4.415 2.436 4.987 1.00 87.44 96 ALA A N 1
ATOM 718 C CA . ALA A 1 96 ? 3.503 3.188 5.844 1.00 87.44 96 ALA A CA 1
ATOM 719 C C . ALA A 1 96 ? 2.164 2.461 6.100 1.00 87.44 96 ALA A C 1
ATOM 721 O O . ALA A 1 96 ? 1.521 2.722 7.118 1.00 87.44 96 ALA A O 1
ATOM 722 N N . LEU A 1 97 ? 1.757 1.527 5.230 1.00 87.50 97 LEU A N 1
ATOM 723 C CA . LEU A 1 97 ? 0.573 0.671 5.409 1.00 87.50 97 LEU A CA 1
ATOM 724 C C . LEU A 1 97 ? 0.808 -0.509 6.369 1.00 87.50 97 LEU A C 1
ATOM 726 O O . LEU A 1 97 ? -0.142 -1.013 6.976 1.00 87.50 97 LEU A O 1
ATOM 730 N N . GLN A 1 98 ? 2.058 -0.940 6.564 1.00 86.62 98 GLN A N 1
ATOM 731 C CA . GLN A 1 98 ? 2.398 -2.040 7.476 1.00 86.62 98 GLN A CA 1
ATOM 732 C C . GLN A 1 98 ? 1.855 -1.856 8.906 1.00 86.62 98 GLN A C 1
ATOM 734 O O . GLN A 1 98 ? 1.180 -2.757 9.400 1.00 86.62 98 GLN A O 1
ATOM 739 N N . PRO A 1 99 ? 2.117 -0.740 9.620 1.00 86.50 99 PRO A N 1
ATOM 740 C CA . PRO A 1 99 ? 1.615 -0.573 10.984 1.00 86.50 99 PRO A CA 1
ATOM 741 C C . PRO A 1 99 ? 0.083 -0.533 11.060 1.00 86.50 99 PRO A C 1
ATOM 743 O O . PRO A 1 99 ? -0.471 -0.981 12.060 1.00 86.50 99 PRO A O 1
ATOM 746 N N . LEU A 1 100 ? -0.586 -0.055 10.008 1.00 82.94 100 LEU A N 1
ATOM 747 C CA . LEU A 1 100 ? -2.044 0.079 9.948 1.00 82.94 100 LEU A CA 1
ATOM 748 C C . LEU A 1 100 ? -2.744 -1.276 9.736 1.00 82.94 100 LEU A C 1
ATOM 750 O O . LEU A 1 100 ? -3.820 -1.536 10.271 1.00 82.94 100 LEU A O 1
ATOM 754 N N . THR A 1 101 ? -2.091 -2.195 9.023 1.00 83.69 101 THR A N 1
ATOM 755 C CA . THR A 1 101 ? -2.628 -3.533 8.724 1.00 83.69 101 THR A CA 1
ATOM 756 C C . THR A 1 101 ? -2.284 -4.591 9.775 1.00 83.69 101 THR A C 1
ATOM 758 O O . THR A 1 101 ? -2.955 -5.618 9.830 1.00 83.69 101 THR A O 1
ATOM 761 N N . ARG A 1 102 ? -1.320 -4.344 10.679 1.00 79.56 102 ARG A N 1
ATOM 762 C CA . ARG A 1 102 ? -0.866 -5.314 11.707 1.00 79.56 102 ARG A CA 1
ATOM 763 C C . ARG A 1 102 ? -1.967 -5.885 12.599 1.00 79.56 102 ARG A C 1
ATOM 765 O O . ARG A 1 102 ? -1.836 -7.014 13.062 1.00 79.56 102 ARG A O 1
ATOM 772 N N . ALA A 1 103 ? -3.028 -5.124 12.861 1.00 80.12 103 ALA A N 1
ATOM 773 C CA . ALA A 1 103 ? -4.135 -5.583 13.700 1.00 80.12 103 ALA A CA 1
ATOM 774 C C . ALA A 1 103 ? -4.975 -6.689 13.030 1.00 80.12 103 ALA A C 1
ATOM 776 O O . ALA A 1 103 ? -5.718 -7.394 13.709 1.00 80.12 103 ALA A O 1
ATOM 777 N N . ASN A 1 104 ? -4.857 -6.853 11.707 1.00 82.38 104 ASN A N 1
ATOM 778 C CA . ASN A 1 104 ? -5.559 -7.861 10.928 1.00 82.38 104 ASN A CA 1
ATOM 779 C C . ASN A 1 104 ? -4.557 -8.671 10.091 1.00 82.38 104 ASN A C 1
ATOM 781 O O . ASN A 1 104 ? -4.092 -8.217 9.047 1.00 82.38 104 ASN A O 1
ATOM 785 N N . GLN A 1 105 ? -4.265 -9.897 10.532 1.00 82.12 105 GLN A N 1
ATOM 786 C CA . GLN A 1 105 ? -3.296 -10.777 9.870 1.00 82.12 105 GLN A CA 1
ATOM 787 C C . GLN A 1 105 ? -3.626 -11.059 8.398 1.00 82.12 105 GLN A C 1
ATOM 789 O O . GLN A 1 105 ? -2.701 -11.166 7.601 1.00 82.12 105 GLN A O 1
ATOM 794 N N . ALA A 1 106 ? -4.909 -11.128 8.021 1.00 83.94 106 ALA A N 1
ATOM 795 C CA . ALA A 1 106 ? -5.300 -11.329 6.625 1.00 83.94 106 ALA A CA 1
ATOM 796 C C . ALA A 1 106 ? -4.888 -10.132 5.754 1.00 83.94 106 ALA A C 1
ATOM 798 O O . ALA A 1 106 ? -4.214 -10.309 4.746 1.00 83.94 106 ALA A O 1
ATOM 799 N N . ARG A 1 107 ? -5.175 -8.902 6.208 1.00 82.19 107 ARG A N 1
ATOM 800 C CA . ARG A 1 107 ? -4.768 -7.671 5.502 1.00 82.19 107 ARG A CA 1
ATOM 801 C C . ARG A 1 107 ? -3.255 -7.490 5.447 1.00 82.19 107 ARG A C 1
ATOM 803 O O . ARG A 1 107 ? -2.737 -6.947 4.479 1.00 82.19 107 ARG A O 1
ATOM 810 N N . ALA A 1 108 ? -2.546 -7.909 6.493 1.00 85.31 108 ALA A N 1
ATOM 811 C CA . ALA A 1 108 ? -1.088 -7.886 6.495 1.00 85.31 108 ALA A CA 1
ATOM 812 C C . ALA A 1 108 ? -0.502 -8.867 5.463 1.00 85.31 108 ALA A C 1
ATOM 814 O O . ALA A 1 108 ? 0.501 -8.539 4.837 1.00 85.31 108 ALA A O 1
ATOM 815 N N . GLY A 1 109 ? -1.137 -10.032 5.271 1.00 85.88 109 GLY A N 1
ATOM 816 C CA . GLY A 1 109 ? -0.795 -10.986 4.212 1.00 85.88 109 GLY A CA 1
ATOM 817 C C . GLY A 1 109 ? -1.062 -10.423 2.817 1.00 85.88 109 GLY A C 1
ATOM 818 O O . GLY A 1 109 ? -0.149 -10.380 2.003 1.00 85.88 109 GLY A O 1
ATOM 819 N N . GLU A 1 110 ? -2.260 -9.879 2.584 1.00 87.25 110 GLU A N 1
ATOM 820 C CA . GLU A 1 110 ? -2.626 -9.236 1.310 1.00 87.25 110 GLU A CA 1
ATOM 821 C C . GLU A 1 110 ? -1.648 -8.111 0.929 1.00 87.25 110 GLU A C 1
ATOM 823 O O . GLU A 1 110 ? -1.206 -8.026 -0.214 1.00 87.25 110 GLU A O 1
ATOM 828 N N . LEU A 1 111 ? -1.252 -7.265 1.890 1.00 88.69 111 LEU A N 1
ATOM 829 C CA . LEU A 1 111 ? -0.261 -6.210 1.657 1.00 88.69 111 LEU A CA 1
ATOM 830 C C . LEU A 1 111 ? 1.109 -6.776 1.249 1.00 88.69 111 LEU A C 1
ATOM 832 O O . LEU A 1 111 ? 1.806 -6.174 0.429 1.00 88.69 111 LEU A O 1
ATOM 836 N N . ASP A 1 112 ? 1.512 -7.906 1.829 1.00 88.88 112 ASP A N 1
ATOM 837 C CA . ASP A 1 112 ? 2.774 -8.560 1.489 1.00 88.88 112 ASP A CA 1
ATOM 838 C C . ASP A 1 112 ? 2.739 -9.149 0.075 1.00 88.88 112 ASP A C 1
ATOM 840 O O . ASP A 1 112 ? 3.668 -8.920 -0.704 1.00 88.88 112 ASP A O 1
ATOM 844 N N . ASP A 1 113 ? 1.636 -9.810 -0.280 1.00 89.12 113 ASP A N 1
ATOM 845 C CA . ASP A 1 113 ? 1.397 -10.359 -1.616 1.00 89.12 113 ASP A CA 1
ATOM 846 C C . ASP A 1 113 ? 1.427 -9.250 -2.677 1.00 89.12 113 ASP A C 1
ATOM 848 O O . ASP A 1 113 ? 2.136 -9.360 -3.682 1.00 89.12 113 ASP A O 1
ATOM 852 N N . TRP A 1 114 ? 0.754 -8.126 -2.410 1.00 87.81 114 TRP A N 1
ATOM 853 C CA . TRP A 1 114 ? 0.764 -6.942 -3.273 1.00 87.81 114 TRP A CA 1
ATOM 854 C C . TRP A 1 114 ? 2.165 -6.358 -3.443 1.00 87.81 114 TRP A C 1
ATOM 856 O O . TRP A 1 114 ? 2.584 -6.038 -4.556 1.00 87.81 114 TRP A O 1
ATOM 866 N N . ARG A 1 115 ? 2.932 -6.241 -2.356 1.00 89.38 115 ARG A N 1
ATOM 867 C CA . ARG A 1 115 ? 4.320 -5.769 -2.421 1.00 89.38 115 ARG A CA 1
ATOM 868 C C . ARG A 1 115 ? 5.181 -6.687 -3.287 1.00 89.38 115 ARG A C 1
ATOM 870 O O . ARG A 1 115 ? 5.968 -6.201 -4.097 1.00 89.38 115 ARG A O 1
ATOM 877 N N . GLN A 1 116 ? 5.028 -8.002 -3.145 1.00 89.81 116 GLN A N 1
ATOM 878 C CA . GLN A 1 116 ? 5.763 -8.974 -3.955 1.00 89.81 116 GLN A CA 1
ATOM 879 C C . GLN A 1 116 ? 5.342 -8.948 -5.431 1.00 89.81 116 GLN A C 1
ATOM 881 O O . GLN A 1 116 ? 6.190 -9.117 -6.308 1.00 89.81 116 GLN A O 1
ATOM 886 N N . ALA A 1 117 ? 4.056 -8.752 -5.731 1.00 86.75 117 ALA A N 1
ATOM 887 C CA . ALA A 1 117 ? 3.561 -8.623 -7.101 1.00 86.75 117 ALA A CA 1
ATOM 888 C C . ALA A 1 117 ? 4.120 -7.364 -7.783 1.00 86.75 117 ALA A C 1
ATOM 890 O O . ALA A 1 117 ? 4.717 -7.460 -8.857 1.00 86.75 117 ALA A O 1
ATOM 891 N N . ILE A 1 118 ? 4.034 -6.206 -7.117 1.00 87.62 118 ILE A N 1
ATOM 892 C CA . ILE A 1 118 ? 4.567 -4.942 -7.642 1.00 87.62 118 ILE A CA 1
ATOM 893 C C . ILE A 1 118 ? 6.081 -5.026 -7.852 1.00 87.62 118 ILE A C 1
ATOM 895 O O . ILE A 1 118 ? 6.561 -4.595 -8.897 1.00 87.62 118 ILE A O 1
ATOM 899 N N . ALA A 1 119 ? 6.834 -5.607 -6.912 1.00 88.56 119 ALA A N 1
ATOM 900 C CA . ALA A 1 119 ? 8.281 -5.767 -7.053 1.00 88.56 119 ALA A CA 1
ATOM 901 C C . ALA A 1 119 ? 8.657 -6.634 -8.268 1.00 88.56 119 ALA A C 1
ATOM 903 O O . ALA A 1 119 ? 9.519 -6.249 -9.056 1.00 88.56 119 ALA A O 1
ATOM 904 N N . ARG A 1 120 ? 7.972 -7.770 -8.467 1.00 88.50 120 ARG A N 1
ATOM 905 C CA . ARG A 1 120 ? 8.200 -8.655 -9.624 1.00 88.50 120 ARG A CA 1
ATOM 906 C C . ARG A 1 120 ? 7.891 -7.962 -10.947 1.00 88.50 120 ARG A C 1
ATOM 908 O O . ARG A 1 120 ? 8.716 -8.000 -11.861 1.00 88.50 120 ARG A O 1
ATOM 915 N N . TYR A 1 121 ? 6.741 -7.292 -11.025 1.00 87.06 121 TYR A N 1
ATOM 916 C CA . TYR A 1 121 ? 6.367 -6.503 -12.194 1.00 87.06 121 TYR A CA 1
ATOM 917 C C . TYR A 1 121 ? 7.417 -5.422 -12.486 1.00 87.06 121 TYR A C 1
ATOM 919 O O . TYR A 1 121 ? 7.894 -5.307 -13.613 1.00 87.06 121 TYR A O 1
ATOM 927 N N . ALA A 1 122 ? 7.808 -4.657 -11.466 1.00 87.50 122 ALA A N 1
ATOM 928 C CA . ALA A 1 122 ? 8.751 -3.553 -11.575 1.00 87.50 122 ALA A CA 1
ATOM 929 C C . ALA A 1 122 ? 10.125 -3.994 -12.086 1.00 87.50 122 ALA A C 1
ATOM 931 O O . ALA A 1 122 ? 10.648 -3.386 -13.020 1.00 87.50 122 ALA A O 1
ATOM 932 N N . ASP A 1 123 ? 10.688 -5.060 -11.516 1.00 88.75 123 ASP A N 1
ATOM 933 C CA . ASP A 1 123 ? 11.990 -5.589 -11.922 1.00 88.75 123 ASP A CA 1
ATOM 934 C C . ASP A 1 123 ? 11.968 -6.063 -13.380 1.00 88.75 123 ASP A C 1
ATOM 936 O O . ASP A 1 123 ? 12.853 -5.709 -14.168 1.00 88.75 123 ASP A O 1
ATOM 940 N N . ASN A 1 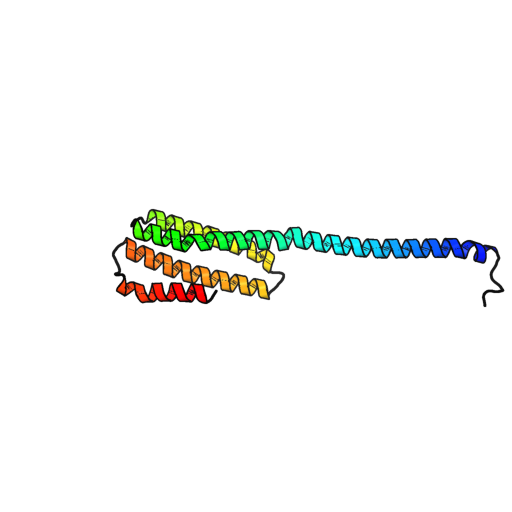124 ? 10.925 -6.806 -13.767 1.00 87.38 124 ASN A N 1
ATOM 941 C CA . ASN A 1 124 ? 10.742 -7.269 -15.142 1.00 87.38 124 ASN A CA 1
ATOM 942 C C . ASN A 1 124 ? 10.606 -6.084 -16.112 1.00 87.38 124 ASN A C 1
ATOM 944 O O . ASN A 1 124 ? 11.281 -6.039 -17.144 1.00 87.38 124 ASN A O 1
ATOM 948 N N . ALA A 1 125 ? 9.769 -5.106 -15.768 1.00 86.44 125 ALA A N 1
ATOM 949 C CA . ALA A 1 125 ? 9.434 -3.986 -16.634 1.00 86.44 125 ALA A CA 1
ATOM 950 C C . ALA A 1 125 ? 10.593 -2.992 -16.796 1.00 86.44 125 ALA A C 1
ATOM 952 O O . ALA A 1 125 ? 10.869 -2.539 -17.910 1.00 86.44 125 ALA A O 1
ATOM 953 N N . LEU A 1 126 ? 11.317 -2.689 -15.714 1.00 88.69 126 LEU A N 1
ATOM 954 C CA . LEU A 1 126 ? 12.516 -1.853 -15.755 1.00 88.69 126 LEU A CA 1
ATOM 955 C C . LEU A 1 126 ? 13.628 -2.524 -16.559 1.00 88.69 126 LEU A C 1
ATOM 957 O O . LEU A 1 126 ? 14.229 -1.874 -17.412 1.00 88.69 126 LEU A O 1
ATOM 961 N N . SER A 1 127 ? 13.884 -3.815 -16.321 1.00 88.00 127 SER A N 1
ATOM 962 C CA . SER A 1 127 ? 14.928 -4.550 -17.040 1.00 88.00 127 SER A CA 1
ATOM 963 C C . SER A 1 127 ? 14.634 -4.622 -18.538 1.00 88.00 127 SER A C 1
ATOM 965 O O . SER A 1 127 ? 15.512 -4.331 -19.351 1.00 88.00 127 SER A O 1
ATOM 967 N N . ALA A 1 128 ? 13.390 -4.936 -18.916 1.00 86.00 128 ALA A N 1
ATOM 968 C CA . ALA A 1 128 ? 12.974 -4.969 -20.315 1.00 86.00 128 ALA A CA 1
ATOM 969 C C . ALA A 1 128 ? 13.095 -3.588 -20.979 1.00 86.00 128 ALA A C 1
ATOM 971 O O . ALA A 1 128 ? 13.655 -3.471 -22.069 1.00 86.00 128 ALA A O 1
ATOM 972 N N . SER A 1 129 ? 12.638 -2.534 -20.297 1.00 86.12 129 SER A N 1
ATOM 973 C CA . SER A 1 129 ? 12.725 -1.159 -20.800 1.00 86.12 129 SER A CA 1
ATOM 974 C C . SER A 1 129 ? 14.177 -0.710 -20.983 1.00 86.12 129 SER A C 1
ATOM 976 O O . SER A 1 129 ? 14.520 -0.118 -22.002 1.00 86.12 129 SER A O 1
ATOM 978 N N . GLU A 1 130 ? 15.059 -1.037 -20.038 1.00 88.56 130 GLU A N 1
ATOM 979 C CA . GLU A 1 130 ? 16.484 -0.710 -20.117 1.00 88.56 130 GLU A CA 1
ATOM 980 C C . GLU A 1 130 ? 17.170 -1.401 -21.303 1.00 88.56 130 GLU A C 1
ATOM 982 O O . GLU A 1 130 ? 17.960 -0.774 -22.012 1.00 88.56 130 GLU A O 1
ATOM 987 N N . GLN A 1 131 ? 16.852 -2.677 -21.541 1.00 85.81 131 GLN A N 1
ATOM 988 C CA . GLN A 1 131 ? 17.408 -3.446 -22.656 1.00 85.81 131 GLN A CA 1
ATOM 989 C C . GLN A 1 131 ? 16.936 -2.920 -24.019 1.00 85.81 131 GLN A C 1
ATOM 991 O O . GLN A 1 131 ? 17.737 -2.872 -24.955 1.00 85.81 131 GLN A O 1
ATOM 996 N N . LEU A 1 132 ? 15.675 -2.477 -24.117 1.00 84.69 132 LEU A N 1
ATOM 997 C CA . LEU A 1 132 ? 15.141 -1.821 -25.317 1.00 84.69 132 LEU A CA 1
ATOM 998 C C . LEU A 1 132 ? 15.843 -0.491 -25.588 1.00 84.69 132 LEU A C 1
ATOM 1000 O O . LEU A 1 132 ? 16.290 -0.255 -26.707 1.00 84.69 132 LEU A O 1
ATOM 1004 N N . ILE A 1 133 ? 15.991 0.356 -24.564 1.00 85.25 133 ILE A N 1
ATOM 1005 C CA . ILE A 1 133 ? 16.627 1.675 -24.699 1.00 85.25 133 ILE A CA 1
ATOM 1006 C C . ILE A 1 133 ? 18.100 1.539 -25.104 1.00 85.25 133 ILE A C 1
ATOM 1008 O O . ILE A 1 133 ? 18.584 2.272 -25.963 1.00 85.25 133 ILE A O 1
ATOM 1012 N N . LYS A 1 134 ? 18.825 0.579 -24.517 1.00 85.38 134 LYS A N 1
ATOM 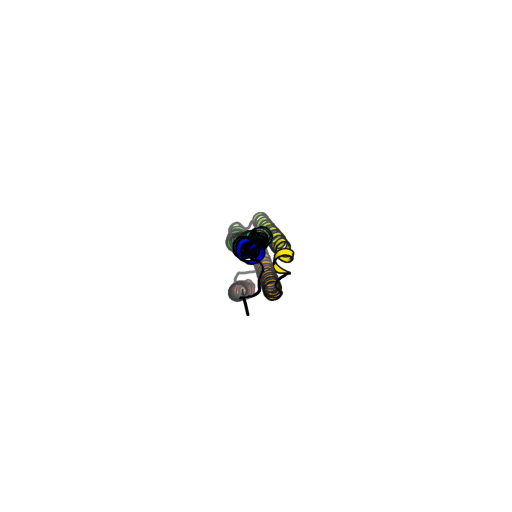1013 C CA . LYS A 1 134 ? 20.237 0.325 -24.846 1.00 85.38 134 LYS A CA 1
ATOM 1014 C C . LYS A 1 134 ? 20.432 -0.386 -26.190 1.00 85.38 134 LYS A C 1
ATOM 1016 O O . LYS A 1 134 ? 21.575 -0.559 -26.608 1.00 85.38 134 LYS A O 1
ATOM 1021 N N . GLY A 1 135 ? 19.352 -0.819 -26.849 1.00 75.00 135 GLY A N 1
ATOM 1022 C CA . GLY A 1 135 ? 19.409 -1.600 -28.087 1.00 75.00 135 GLY A CA 1
ATOM 1023 C C . GLY A 1 135 ? 20.089 -2.962 -27.913 1.00 75.00 135 GLY A C 1
ATOM 1024 O O . GLY A 1 135 ? 20.597 -3.522 -28.882 1.00 75.00 135 GLY A O 1
ATOM 1025 N N . SER A 1 136 ? 20.153 -3.478 -26.681 1.00 64.06 136 SER A N 1
ATOM 1026 C CA . SER A 1 136 ? 20.872 -4.711 -26.345 1.00 64.06 136 SER A CA 1
ATOM 1027 C C . SER A 1 136 ? 20.022 -5.977 -26.494 1.00 64.06 136 SER A C 1
ATOM 1029 O O . SER A 1 136 ? 20.567 -7.071 -26.386 1.00 64.06 136 SER A O 1
ATOM 1031 N N . ALA A 1 137 ? 18.712 -5.837 -26.718 1.00 62.28 137 ALA A N 1
ATOM 1032 C CA . ALA A 1 137 ? 17.781 -6.937 -26.963 1.00 62.28 137 ALA A CA 1
ATOM 1033 C C . ALA A 1 137 ? 16.704 -6.513 -27.975 1.00 62.28 137 ALA A C 1
ATOM 1035 O O . ALA A 1 137 ? 16.219 -5.378 -27.931 1.00 62.28 137 ALA A O 1
ATOM 1036 N N . GLY A 1 138 ? 16.335 -7.414 -28.890 1.00 62.81 138 GLY A N 1
ATOM 1037 C CA . GLY A 1 138 ? 15.220 -7.205 -29.811 1.00 62.81 138 GLY A CA 1
ATOM 1038 C C . GLY A 1 138 ? 13.868 -7.471 -29.144 1.00 62.81 138 GLY A C 1
ATOM 1039 O O . GLY A 1 138 ? 13.781 -8.093 -28.086 1.00 62.81 138 GLY A O 1
ATOM 1040 N N . PHE A 1 139 ? 12.780 -7.040 -29.785 1.00 62.62 139 PHE A N 1
ATOM 1041 C CA . PHE A 1 139 ? 11.418 -7.272 -29.281 1.00 62.62 139 PHE A CA 1
ATOM 1042 C C . PHE A 1 139 ? 11.095 -8.773 -29.130 1.00 62.62 139 PHE A C 1
ATOM 1044 O O . PHE A 1 139 ? 10.381 -9.165 -28.209 1.00 62.62 139 PHE A O 1
ATOM 1051 N N . ASP A 1 140 ? 11.672 -9.619 -29.992 1.00 65.88 140 ASP A N 1
ATOM 1052 C CA . ASP A 1 140 ? 11.534 -11.079 -29.927 1.00 65.88 140 ASP A CA 1
ATOM 1053 C C . ASP A 1 140 ? 12.249 -11.700 -28.713 1.00 65.88 140 ASP A C 1
ATOM 1055 O O . ASP A 1 140 ? 11.732 -12.652 -28.130 1.00 65.88 140 ASP A O 1
ATOM 1059 N N . ASP A 1 141 ? 13.373 -11.126 -28.271 1.00 70.25 141 ASP A N 1
ATOM 1060 C CA . ASP A 1 141 ? 14.114 -11.593 -27.088 1.00 70.25 141 ASP A CA 1
ATOM 1061 C C . ASP A 1 141 ? 13.387 -11.239 -25.779 1.00 70.25 141 ASP A C 1
ATOM 1063 O O . ASP A 1 141 ? 13.505 -11.932 -24.767 1.00 70.25 141 ASP A O 1
ATOM 1067 N N . LEU A 1 142 ? 12.605 -10.156 -25.799 1.00 72.38 142 LEU A N 1
ATOM 1068 C CA . LEU A 1 142 ? 11.900 -9.614 -24.635 1.00 72.38 142 LEU A CA 1
ATOM 1069 C C . LEU A 1 142 ? 10.459 -10.092 -24.501 1.00 72.38 142 LEU A C 1
ATOM 1071 O O . LEU A 1 142 ? 9.851 -9.917 -23.444 1.00 72.38 142 LEU A O 1
ATOM 1075 N N . ARG A 1 143 ? 9.920 -10.738 -25.534 1.00 72.19 143 ARG A N 1
ATOM 1076 C CA . ARG A 1 143 ? 8.556 -11.269 -25.564 1.00 72.19 143 ARG A CA 1
ATOM 1077 C C . ARG A 1 143 ? 8.201 -12.128 -24.334 1.00 72.19 143 ARG A C 1
ATOM 1079 O O . ARG A 1 143 ? 7.167 -11.855 -23.733 1.00 72.19 143 ARG A O 1
ATOM 1086 N N . PRO A 1 144 ? 9.070 -13.030 -23.829 1.00 77.75 144 PRO A N 1
ATOM 1087 C CA . PRO A 1 144 ? 8.791 -13.780 -22.598 1.00 77.75 144 PRO A CA 1
ATOM 1088 C C . PRO A 1 144 ? 8.760 -12.924 -21.321 1.00 77.75 144 PRO A C 1
ATOM 1090 O O . PRO A 1 144 ? 8.190 -13.336 -20.313 1.00 77.75 144 PRO A O 1
ATOM 1093 N N . SER A 1 145 ? 9.431 -11.770 -21.304 1.00 73.50 145 SER A N 1
ATOM 1094 C CA . SER A 1 145 ? 9.391 -10.820 -20.182 1.00 73.50 145 SER A CA 1
ATOM 1095 C C . SER A 1 145 ? 8.133 -9.952 -20.237 1.00 73.50 145 SER A C 1
ATOM 1097 O O . SER A 1 145 ? 7.533 -9.694 -19.198 1.00 73.50 145 SER A O 1
ATOM 1099 N N . LEU A 1 146 ? 7.699 -9.566 -21.440 1.00 72.88 146 LEU A N 1
ATOM 1100 C CA . LEU A 1 146 ? 6.451 -8.831 -21.668 1.00 72.88 146 LEU A CA 1
ATOM 1101 C C . LEU A 1 146 ? 5.218 -9.696 -21.363 1.00 72.88 146 LEU A C 1
ATOM 1103 O O . LEU A 1 146 ? 4.299 -9.232 -20.693 1.00 72.88 146 LEU A O 1
ATOM 1107 N N . ASP A 1 147 ? 5.233 -10.970 -21.767 1.00 73.94 147 ASP A N 1
ATOM 1108 C CA . ASP A 1 147 ? 4.172 -11.929 -21.436 1.00 73.94 147 ASP A CA 1
ATOM 1109 C C . ASP A 1 147 ? 4.081 -12.149 -19.912 1.00 73.94 147 ASP A C 1
ATOM 1111 O O . ASP A 1 147 ? 2.986 -12.216 -19.353 1.00 73.94 147 ASP A O 1
ATOM 1115 N N . ARG A 1 148 ? 5.230 -12.175 -19.214 1.00 74.75 148 ARG A N 1
ATOM 1116 C CA . ARG A 1 148 ? 5.276 -12.250 -17.743 1.00 74.75 148 ARG A CA 1
ATOM 1117 C C . ARG A 1 148 ? 4.726 -10.998 -17.062 1.00 74.75 148 ARG A C 1
ATOM 1119 O O . ARG A 1 148 ? 4.011 -11.131 -16.076 1.00 74.75 148 ARG A O 1
ATOM 1126 N N . MET A 1 149 ? 4.993 -9.803 -17.596 1.00 70.75 149 MET A N 1
ATOM 1127 C CA . MET A 1 149 ? 4.401 -8.564 -17.073 1.00 70.75 149 MET A CA 1
ATOM 1128 C C . MET A 1 149 ? 2.872 -8.591 -17.133 1.00 70.75 149 MET A C 1
ATOM 1130 O O . MET A 1 149 ? 2.225 -8.157 -16.183 1.00 70.75 149 MET A O 1
ATOM 1134 N N . ALA A 1 150 ? 2.300 -9.106 -18.226 1.00 66.94 150 ALA A N 1
ATOM 1135 C CA . ALA A 1 150 ? 0.853 -9.250 -18.359 1.00 66.94 150 ALA A CA 1
ATOM 1136 C C . ALA A 1 150 ? 0.288 -10.230 -17.317 1.00 66.94 150 ALA A C 1
ATOM 1138 O O . ALA A 1 150 ? -0.694 -9.909 -16.654 1.00 66.94 150 ALA A O 1
ATOM 1139 N N . SER A 1 151 ? 0.948 -11.374 -17.097 1.00 71.31 151 SER A N 1
ATOM 1140 C CA . SER A 1 151 ? 0.513 -12.339 -16.078 1.00 71.31 151 SER A CA 1
ATOM 1141 C C . SER A 1 151 ? 0.704 -11.853 -14.636 1.00 71.31 151 SER A C 1
ATOM 1143 O O . SER A 1 151 ? -0.114 -12.167 -13.778 1.00 71.31 151 SER A O 1
ATOM 1145 N N . ASP A 1 152 ? 1.759 -11.078 -14.357 1.00 68.56 152 ASP A N 1
ATOM 1146 C CA . ASP A 1 152 ? 2.022 -10.522 -13.022 1.00 68.56 152 ASP A CA 1
ATOM 1147 C C . ASP A 1 152 ? 0.960 -9.472 -12.632 1.00 68.56 152 ASP A C 1
ATOM 1149 O O . ASP A 1 152 ? 0.644 -9.329 -11.453 1.00 68.56 152 ASP A O 1
ATOM 1153 N N . LEU A 1 153 ? 0.381 -8.771 -13.619 1.00 59.19 153 LEU A N 1
ATOM 1154 C CA . LEU A 1 153 ? -0.745 -7.843 -13.445 1.00 59.19 153 LEU A CA 1
ATOM 1155 C C . LEU A 1 153 ? -2.097 -8.555 -13.271 1.00 59.19 153 LEU A C 1
ATOM 1157 O O . LEU A 1 153 ? -2.965 -8.023 -12.590 1.00 59.19 153 LEU A O 1
ATOM 1161 N N . GLU A 1 154 ? -2.289 -9.729 -13.879 1.00 59.72 154 GLU A N 1
ATOM 1162 C CA . GLU A 1 154 ? -3.518 -10.529 -13.734 1.00 59.72 154 GLU A CA 1
ATOM 1163 C C . GLU A 1 154 ? -3.577 -11.327 -12.419 1.00 59.72 154 GLU A C 1
ATOM 1165 O O . GLU A 1 154 ? -4.656 -11.750 -12.005 1.00 59.72 154 GLU A O 1
ATOM 1170 N N . ALA A 1 155 ? -2.429 -11.562 -11.777 1.00 53.69 155 ALA A N 1
ATOM 1171 C CA . ALA A 1 155 ? -2.313 -12.344 -10.545 1.00 53.69 155 ALA A CA 1
ATOM 1172 C C . ALA A 1 155 ? -2.398 -11.512 -9.246 1.00 53.69 155 ALA A C 1
ATOM 1174 O O . ALA A 1 155 ? -2.292 -12.094 -8.163 1.00 53.69 155 ALA A O 1
ATOM 1175 N N . ALA A 1 156 ? -2.548 -10.188 -9.352 1.00 43.62 156 ALA A N 1
ATOM 1176 C CA . ALA A 1 156 ? -2.728 -9.249 -8.239 1.00 43.62 156 ALA A CA 1
ATOM 1177 C C . ALA A 1 156 ? -4.214 -8.922 -8.014 1.00 43.62 156 ALA A C 1
ATOM 1179 O O . ALA A 1 156 ? -4.600 -8.758 -6.833 1.00 43.62 156 ALA A O 1
#

Organism: Aquipseudomonas alcaligenes (NCBI:txid43263)

Secondary structure (DSSP, 8-state):
--TTS-HHHHHHHHHHHHHHHHHHHHHHHHHHHHHHHHHHHHIIIIIHHHHHHHHHHHHHHHHHHHHHHHHHHHT-HHHHHHHHHHHHHHHHHHHHHHHHHTT-HHHHHHHHHHHHHHHHHHHHHHHHHHHHHTT-S-HHHHHHHHHHHHHHHH--

Foldseek 3Di:
DCPPDDPVCVVVVVVVVVVVVVVVVVVVVVVVVVVVVVVVCCCVVAVVLLVVLVVVLVVLLVCLVVLLVVCLVVLPVVSLVVSVVSLVVSVVSLVVNQVSCVVPPVSNVVSVLVNVLSVLLSVLSSVLSNCSSVVVDDPVRSVVSVVVNVVSVVVD

Radius of gyration: 30.9 Å; chains: 1; bounding box: 70×23×87 Å